Protein AF-A0A9D7RAX5-F1 (afdb_monomer_lite)

Radius of gyration: 26.34 Å; chains: 1; bounding box: 69×39×53 Å

Foldseek 3Di:
DWDPWDWDDQDPVRDTDTFTWDADPPPGIDGPDPDVPPPPVVVVVVVVVVVVVVVVVVVSPDDDPPDQPPPDDDDPLLLVLLLLLLLDPDPALVRSLVVQVVDPVHDADSVRSVVSQVVCVVNVQDDRSHGDPVVVVSSCPDPNVVSSVVSNVVVPD

Structure (mmCIF, N/CA/C/O backbone):
data_AF-A0A9D7RAX5-F1
#
_entry.id   AF-A0A9D7RAX5-F1
#
loop_
_atom_site.group_PDB
_atom_site.id
_atom_site.type_symbol
_atom_site.label_atom_id
_atom_site.label_alt_id
_atom_site.label_comp_id
_atom_site.label_asym_id
_atom_site.label_entity_id
_atom_site.label_seq_id
_atom_site.pdbx_PDB_ins_code
_atom_site.Cartn_x
_atom_site.Cartn_y
_atom_site.Cartn_z
_atom_site.occupancy
_atom_site.B_iso_or_equiv
_atom_site.auth_seq_id
_atom_site.auth_comp_id
_atom_site.auth_asym_id
_atom_site.auth_atom_id
_atom_site.pdbx_PDB_model_num
ATOM 1 N N . MET A 1 1 ? 23.084 -17.770 -20.648 1.00 47.00 1 MET A N 1
ATOM 2 C CA . MET A 1 1 ? 23.912 -17.775 -21.872 1.00 47.00 1 MET A CA 1
ATOM 3 C C . MET A 1 1 ? 24.888 -16.616 -21.789 1.00 47.00 1 MET A C 1
ATOM 5 O O . MET A 1 1 ? 24.483 -15.546 -21.349 1.00 47.00 1 MET A O 1
ATOM 9 N N . GLN A 1 2 ? 26.157 -16.839 -22.122 1.00 48.81 2 GLN A N 1
ATOM 10 C CA . GLN A 1 2 ? 27.164 -15.782 -22.196 1.00 48.81 2 GLN A CA 1
ATOM 11 C C . GLN A 1 2 ? 27.129 -15.213 -23.614 1.00 48.81 2 GLN A C 1
ATOM 13 O O . GLN A 1 2 ? 27.271 -15.964 -24.576 1.00 48.81 2 GLN A O 1
ATOM 18 N N . THR A 1 3 ? 26.882 -13.914 -23.745 1.00 52.00 3 THR A N 1
ATOM 19 C CA . THR A 1 3 ? 26.963 -13.217 -25.034 1.00 52.00 3 THR A CA 1
ATOM 20 C C . THR A 1 3 ? 28.419 -13.254 -25.514 1.00 52.00 3 THR A C 1
ATOM 22 O O . THR A 1 3 ? 29.319 -13.102 -24.678 1.00 52.00 3 THR A O 1
ATOM 25 N N . PRO A 1 4 ? 28.683 -13.491 -26.813 1.00 54.03 4 PRO A N 1
ATOM 26 C CA . PRO A 1 4 ? 30.039 -13.464 -27.345 1.00 54.03 4 PRO A CA 1
ATOM 27 C C . PRO A 1 4 ? 30.696 -12.117 -27.044 1.00 54.03 4 PRO A C 1
ATOM 29 O O . PRO A 1 4 ? 30.045 -11.072 -27.039 1.00 54.03 4 PRO A O 1
ATOM 32 N N . ALA A 1 5 ? 31.986 -12.168 -26.733 1.00 53.88 5 ALA A N 1
ATOM 33 C CA . ALA A 1 5 ? 32.753 -10.988 -26.388 1.00 53.88 5 ALA A CA 1
ATOM 34 C C . ALA A 1 5 ? 32.872 -10.097 -27.633 1.00 53.88 5 ALA A C 1
ATOM 36 O O . ALA A 1 5 ? 33.308 -10.568 -28.685 1.00 53.88 5 ALA A O 1
ATOM 37 N N . LEU A 1 6 ? 32.442 -8.840 -27.530 1.00 53.97 6 LEU A N 1
ATOM 38 C CA . LEU A 1 6 ? 32.535 -7.897 -28.639 1.00 53.97 6 LEU A CA 1
ATOM 39 C C . LEU A 1 6 ? 33.870 -7.149 -28.525 1.00 53.97 6 LEU A C 1
ATOM 41 O O . LEU A 1 6 ? 34.204 -6.682 -27.427 1.00 53.97 6 LEU A O 1
ATOM 45 N N . PRO A 1 7 ? 34.652 -7.049 -29.614 1.00 52.91 7 PRO A N 1
ATOM 46 C CA . PRO A 1 7 ? 35.862 -6.245 -29.605 1.00 52.91 7 PRO A CA 1
ATOM 47 C C . PRO A 1 7 ? 35.490 -4.780 -29.351 1.00 52.91 7 PRO A C 1
ATOM 49 O O . PRO A 1 7 ? 34.633 -4.218 -30.029 1.00 52.91 7 PRO A O 1
ATOM 52 N N . GLY A 1 8 ? 36.105 -4.190 -28.330 1.00 59.75 8 GLY A N 1
ATOM 53 C CA . GLY A 1 8 ? 36.081 -2.758 -28.059 1.00 59.75 8 GLY A CA 1
ATOM 54 C C . GLY A 1 8 ? 37.211 -2.048 -28.807 1.00 59.75 8 GLY A C 1
ATOM 55 O O . GLY A 1 8 ? 37.617 -2.464 -29.890 1.00 59.75 8 GLY A O 1
ATOM 56 N N . ALA A 1 9 ? 37.746 -0.972 -28.230 1.00 53.56 9 ALA A N 1
ATOM 57 C CA . ALA A 1 9 ? 38.857 -0.237 -28.831 1.00 53.56 9 ALA A CA 1
ATOM 58 C C . ALA A 1 9 ? 40.172 -1.045 -28.823 1.00 53.56 9 ALA A C 1
ATOM 60 O O . ALA A 1 9 ? 40.445 -1.815 -27.896 1.00 53.56 9 ALA A O 1
ATOM 61 N N . THR A 1 10 ? 40.995 -0.836 -29.852 1.00 49.91 10 THR A N 1
ATOM 62 C CA . THR A 1 10 ? 42.383 -1.314 -29.918 1.00 49.91 10 THR A CA 1
ATOM 63 C C . THR A 1 10 ? 43.311 -0.227 -29.384 1.00 49.91 10 THR A C 1
ATOM 65 O O . THR A 1 10 ? 43.228 0.927 -29.802 1.00 49.91 10 THR A O 1
ATOM 68 N N . TRP A 1 11 ? 44.168 -0.587 -28.438 1.00 56.28 11 TRP A N 1
ATOM 69 C CA . TRP A 1 11 ? 45.113 0.314 -27.790 1.00 56.28 11 TRP A CA 1
ATOM 70 C C . TRP A 1 11 ? 46.347 0.557 -28.677 1.00 56.28 11 TRP A C 1
ATOM 72 O O . TRP A 1 11 ? 46.590 -0.158 -29.651 1.00 56.28 11 TRP A O 1
ATOM 82 N N . SER A 1 12 ? 47.153 1.570 -28.350 1.00 54.38 12 SER A N 1
ATOM 83 C CA . SER A 1 12 ? 48.374 1.918 -29.101 1.00 54.38 12 SER A CA 1
ATOM 84 C C . SER A 1 12 ? 49.472 0.850 -29.031 1.00 54.38 12 SER A C 1
ATOM 86 O O . SER A 1 12 ? 50.371 0.842 -29.868 1.00 54.38 12 SER A O 1
ATOM 88 N N . ASP A 1 13 ? 49.383 -0.067 -28.069 1.00 63.69 13 ASP A N 1
ATOM 89 C CA . ASP A 1 13 ? 50.222 -1.262 -27.950 1.00 63.69 13 ASP A CA 1
ATOM 90 C C . ASP A 1 13 ? 49.620 -2.492 -28.661 1.00 63.69 13 ASP A C 1
ATOM 92 O O . ASP A 1 13 ? 50.103 -3.608 -28.484 1.00 63.69 13 ASP A O 1
ATOM 96 N N . LEU A 1 14 ? 48.571 -2.286 -29.470 1.00 56.75 14 LEU A N 1
ATOM 97 C CA . LEU A 1 14 ? 47.818 -3.303 -30.212 1.00 56.75 14 LEU A CA 1
ATOM 98 C C . LEU A 1 14 ? 47.016 -4.280 -29.341 1.00 56.75 14 LEU A C 1
ATOM 100 O O . LEU A 1 14 ? 46.428 -5.227 -29.871 1.00 56.75 14 LEU A O 1
ATOM 104 N N . SER A 1 15 ? 46.937 -4.066 -28.026 1.00 48.06 15 SER A N 1
ATOM 105 C CA . SER A 1 15 ? 46.033 -4.849 -27.188 1.00 48.06 15 SER A CA 1
ATOM 106 C C . SER A 1 15 ? 44.569 -4.469 -27.471 1.00 48.06 15 SER A C 1
ATOM 108 O O . SER A 1 15 ? 44.267 -3.365 -27.925 1.00 48.06 15 SER A O 1
ATOM 110 N N . VAL A 1 16 ? 43.628 -5.390 -27.248 1.00 51.31 16 VAL A N 1
ATOM 111 C CA . VAL A 1 16 ? 42.197 -5.175 -27.532 1.00 51.31 16 VAL A CA 1
ATOM 112 C C . VAL A 1 16 ? 41.425 -5.134 -26.221 1.00 51.31 16 VAL A C 1
ATOM 114 O O . VAL A 1 16 ? 41.468 -6.085 -25.441 1.00 51.31 16 VAL A O 1
ATOM 117 N N . CYS A 1 17 ? 40.696 -4.046 -25.975 1.00 52.03 17 CYS A N 1
ATOM 118 C CA . CYS A 1 17 ? 39.714 -4.009 -24.897 1.00 52.03 17 CYS A CA 1
ATOM 119 C C . CYS A 1 17 ? 38.519 -4.878 -25.293 1.00 52.03 17 CYS A C 1
ATOM 121 O O . CYS A 1 17 ? 37.975 -4.710 -26.381 1.00 52.03 17 CYS A O 1
ATOM 123 N N . VAL A 1 18 ? 38.089 -5.796 -24.431 1.00 52.09 18 VAL A N 1
ATOM 124 C CA . VAL A 1 18 ? 36.942 -6.666 -24.711 1.00 52.09 18 VAL A CA 1
ATOM 125 C C . VAL A 1 18 ? 35.879 -6.452 -23.641 1.00 52.09 18 VAL A C 1
ATOM 127 O O . VAL A 1 18 ? 36.137 -6.639 -22.454 1.00 52.09 18 VAL A O 1
ATOM 130 N N . GLY A 1 19 ? 34.672 -6.068 -24.061 1.00 55.50 19 GLY A N 1
ATOM 131 C CA . GLY A 1 19 ? 33.507 -5.988 -23.183 1.00 55.50 19 GLY A CA 1
ATOM 132 C C . GLY A 1 19 ? 32.796 -7.338 -23.110 1.00 55.50 19 GLY A C 1
ATOM 133 O O . GLY A 1 19 ? 32.530 -7.960 -24.140 1.00 55.50 19 GLY A O 1
ATOM 134 N N . THR A 1 20 ? 32.461 -7.801 -21.903 1.00 53.56 20 THR A N 1
ATOM 135 C CA . THR A 1 20 ? 31.667 -9.027 -21.718 1.00 53.56 20 THR A CA 1
ATOM 136 C C . THR A 1 20 ? 30.390 -8.741 -20.946 1.00 53.56 20 THR A C 1
ATOM 138 O O . THR A 1 20 ? 30.442 -8.230 -19.830 1.00 53.56 20 THR A O 1
ATOM 141 N N . TYR A 1 21 ? 29.251 -9.154 -21.499 1.00 56.53 21 TYR A N 1
ATOM 142 C CA . TYR A 1 21 ? 27.954 -9.093 -20.826 1.00 56.53 21 TYR A CA 1
ATOM 143 C C . TYR A 1 21 ? 27.583 -10.474 -20.285 1.00 56.53 21 TYR A C 1
ATOM 145 O O . TYR A 1 21 ? 27.677 -11.474 -21.007 1.00 56.53 21 TYR A O 1
ATOM 153 N N . ARG A 1 22 ? 27.136 -10.541 -19.026 1.00 52.41 22 ARG A N 1
ATOM 154 C CA . ARG A 1 22 ? 26.596 -11.770 -18.429 1.00 52.41 22 ARG A CA 1
ATOM 155 C C . ARG A 1 22 ? 25.118 -11.579 -18.098 1.00 52.41 22 ARG A C 1
ATOM 157 O O . ARG A 1 22 ? 24.744 -10.674 -17.360 1.00 52.41 22 ARG A O 1
ATOM 164 N N . LEU A 1 23 ? 24.272 -12.463 -18.622 1.00 53.72 23 LEU A N 1
ATOM 165 C CA . LEU A 1 23 ? 22.868 -12.547 -18.220 1.00 53.72 23 LEU A CA 1
ATOM 166 C C . LEU A 1 23 ? 22.765 -13.171 -16.825 1.00 53.72 23 LEU A C 1
ATOM 168 O O . LEU A 1 23 ? 23.191 -14.313 -16.631 1.00 53.72 23 LEU A O 1
ATOM 172 N N . HIS A 1 24 ? 22.178 -12.441 -15.875 1.00 51.06 24 HIS A N 1
ATOM 173 C CA . HIS A 1 24 ? 21.854 -12.969 -14.557 1.00 51.06 24 HIS A CA 1
ATOM 174 C C . HIS A 1 24 ? 20.453 -13.605 -14.592 1.00 51.06 24 HIS A C 1
ATOM 176 O O . HIS A 1 24 ? 19.475 -12.919 -14.902 1.00 51.06 24 HIS A O 1
ATOM 182 N N . PRO A 1 25 ? 20.311 -14.899 -14.253 1.00 49.75 25 PRO A N 1
ATOM 183 C CA . PRO A 1 25 ? 19.077 -15.653 -14.487 1.00 49.75 25 PRO A CA 1
ATOM 184 C C . PRO A 1 25 ? 17.844 -15.124 -13.737 1.00 49.75 25 PRO A C 1
ATOM 186 O O . PRO A 1 25 ? 16.728 -15.389 -14.168 1.00 49.75 25 PRO A O 1
ATOM 189 N N . ALA A 1 26 ? 18.023 -14.357 -12.657 1.00 46.47 26 ALA A N 1
ATOM 190 C CA . ALA A 1 26 ? 16.920 -13.795 -11.871 1.00 46.47 26 ALA A CA 1
ATOM 191 C C . ALA A 1 26 ? 16.734 -12.270 -12.010 1.00 46.47 26 ALA A C 1
ATOM 193 O O . ALA A 1 26 ? 15.741 -11.747 -11.521 1.00 46.47 26 ALA A O 1
ATOM 194 N N . ALA A 1 27 ? 17.673 -11.551 -12.641 1.00 51.91 27 ALA A N 1
ATOM 195 C CA . ALA A 1 27 ? 17.706 -10.078 -12.609 1.00 51.91 27 ALA A CA 1
ATOM 196 C C . ALA A 1 27 ? 17.806 -9.408 -13.993 1.00 51.91 27 ALA A C 1
ATOM 198 O O . ALA A 1 27 ? 17.838 -8.186 -14.072 1.00 51.91 27 ALA A O 1
ATOM 199 N N . GLY A 1 28 ? 17.847 -10.183 -15.083 1.00 56.66 28 GLY A N 1
ATOM 200 C CA . GLY A 1 28 ? 18.059 -9.652 -16.433 1.00 56.66 28 GLY A CA 1
ATOM 201 C C . GLY A 1 28 ? 19.542 -9.507 -16.792 1.00 56.66 28 GLY A C 1
ATOM 202 O O . GLY A 1 28 ? 20.409 -10.170 -16.212 1.00 56.66 28 GLY A O 1
ATOM 203 N N . LEU A 1 29 ? 19.843 -8.694 -17.808 1.00 51.09 29 LEU A N 1
ATOM 204 C CA . LEU A 1 29 ? 21.209 -8.469 -18.278 1.00 51.09 29 LEU A CA 1
ATOM 205 C C . LEU A 1 29 ? 21.995 -7.661 -17.233 1.00 51.09 29 LEU A C 1
ATOM 207 O O . LEU A 1 29 ? 21.686 -6.503 -16.973 1.00 51.09 29 LEU A O 1
ATOM 211 N N . PHE A 1 30 ? 23.023 -8.267 -16.635 1.00 47.19 30 PHE A N 1
ATOM 212 C CA . PHE A 1 30 ? 23.921 -7.574 -15.717 1.00 47.19 30 PHE A CA 1
ATOM 213 C C . PHE A 1 30 ? 25.099 -7.038 -16.539 1.00 47.19 30 PHE A C 1
ATOM 215 O O . PHE A 1 30 ? 26.036 -7.768 -16.879 1.00 47.19 30 PHE A O 1
ATOM 222 N N . ALA A 1 31 ? 25.017 -5.770 -16.941 1.00 49.59 31 ALA A N 1
ATOM 223 C CA . ALA A 1 31 ? 26.095 -5.100 -17.654 1.00 49.59 31 ALA A CA 1
ATOM 224 C C . ALA A 1 31 ? 27.199 -4.711 -16.657 1.00 49.59 31 ALA A C 1
ATOM 226 O O . ALA A 1 31 ? 27.095 -3.709 -15.957 1.00 49.59 31 ALA A O 1
ATOM 227 N N . ILE A 1 32 ? 28.269 -5.507 -16.580 1.00 50.31 32 ILE A N 1
ATOM 228 C CA . ILE A 1 32 ? 29.526 -5.055 -15.970 1.00 50.31 32 ILE A CA 1
ATOM 229 C C . ILE A 1 32 ? 30.299 -4.347 -17.078 1.00 50.31 32 ILE A C 1
ATOM 231 O O . ILE A 1 32 ? 31.070 -4.961 -17.813 1.00 50.31 32 ILE A O 1
ATOM 235 N N . THR A 1 33 ? 30.046 -3.053 -17.248 1.00 48.56 33 THR A N 1
ATOM 236 C CA . THR A 1 33 ? 30.849 -2.220 -18.142 1.00 48.56 33 THR A CA 1
ATOM 237 C C . THR A 1 33 ? 32.088 -1.769 -17.382 1.00 48.56 33 THR A C 1
ATOM 239 O O . THR A 1 33 ? 32.032 -0.842 -16.575 1.00 48.56 33 THR A O 1
ATOM 242 N N . CYS A 1 34 ? 33.224 -2.417 -17.630 1.00 43.00 34 CYS A N 1
ATOM 243 C CA . CYS A 1 34 ? 34.521 -1.865 -17.258 1.00 43.00 34 CYS A CA 1
ATOM 244 C C . CYS A 1 34 ? 34.825 -0.706 -18.214 1.00 43.00 34 CYS A C 1
ATOM 246 O O . CYS A 1 34 ? 35.556 -0.875 -19.186 1.00 43.00 34 CYS A O 1
ATOM 248 N N . LEU A 1 35 ? 34.240 0.466 -17.975 1.00 47.41 35 LEU A N 1
ATOM 249 C CA . LEU A 1 35 ? 34.837 1.689 -18.487 1.00 47.41 35 LEU A CA 1
ATOM 250 C C . LEU A 1 35 ? 36.030 1.964 -17.570 1.00 47.41 35 LEU A C 1
ATOM 252 O O . LEU A 1 35 ? 35.820 2.146 -16.366 1.00 47.41 35 LEU A O 1
ATOM 256 N N . PRO A 1 36 ? 37.281 1.984 -18.060 1.00 44.12 36 PRO A N 1
ATOM 257 C CA . PRO A 1 36 ? 38.308 2.659 -17.297 1.00 44.12 36 PRO A CA 1
ATOM 258 C C . PRO A 1 36 ? 37.837 4.111 -17.174 1.00 44.12 36 PRO A C 1
ATOM 260 O O . PRO A 1 36 ? 37.733 4.828 -18.168 1.00 44.12 36 PRO A O 1
ATOM 263 N N . LEU A 1 37 ? 37.512 4.519 -15.945 1.00 43.19 37 LEU A N 1
ATOM 264 C CA . LEU A 1 37 ? 37.015 5.838 -15.514 1.00 43.19 37 LEU A CA 1
ATOM 265 C C . LEU A 1 37 ? 37.946 7.023 -15.873 1.00 43.19 37 LEU A C 1
ATOM 267 O O . LEU A 1 37 ? 37.807 8.112 -15.335 1.00 43.19 37 LEU A O 1
ATOM 271 N N . TRP A 1 38 ? 38.926 6.806 -16.749 1.00 44.69 38 TRP A N 1
ATOM 272 C CA . TRP A 1 38 ? 40.005 7.723 -17.098 1.00 44.69 38 TRP A CA 1
ATOM 273 C C . TRP A 1 38 ? 39.905 8.230 -18.539 1.00 44.69 38 TRP A C 1
ATOM 275 O O . TRP A 1 38 ? 40.735 9.028 -18.961 1.00 44.69 38 TRP A O 1
ATOM 285 N N . SER A 1 39 ? 38.878 7.838 -19.295 1.00 45.91 39 SER A N 1
ATOM 286 C CA . SER A 1 39 ? 38.598 8.469 -20.584 1.00 45.91 39 SER A CA 1
ATOM 287 C C . SER A 1 39 ? 37.662 9.668 -20.417 1.00 45.91 39 SER A C 1
ATOM 289 O O . SER A 1 39 ? 36.535 9.681 -20.902 1.00 45.91 39 SER A O 1
ATOM 291 N N . LEU A 1 40 ? 38.149 10.716 -19.748 1.00 44.41 40 LEU A N 1
ATOM 292 C CA . LEU A 1 40 ? 37.575 12.062 -19.894 1.00 44.41 40 LEU A CA 1
ATOM 293 C C . LEU A 1 40 ? 37.639 12.540 -21.363 1.00 44.41 40 LEU A C 1
ATOM 295 O O . LEU A 1 40 ? 36.909 13.448 -21.730 1.00 44.41 40 LEU A O 1
ATOM 299 N N . ALA A 1 41 ? 38.425 11.873 -22.220 1.00 49.16 41 ALA A N 1
ATOM 300 C CA . ALA A 1 41 ? 38.465 12.078 -23.669 1.00 49.16 41 ALA A CA 1
ATOM 301 C C . ALA A 1 41 ? 37.220 11.558 -24.425 1.00 49.16 41 ALA A C 1
ATOM 303 O O . ALA A 1 41 ? 37.017 11.923 -25.577 1.00 49.16 41 ALA A O 1
ATOM 304 N N . VAL A 1 42 ? 36.356 10.742 -23.803 1.00 49.28 42 VAL A N 1
ATOM 305 C CA . VAL A 1 42 ? 35.041 10.381 -24.381 1.00 49.28 42 VAL A CA 1
ATOM 306 C C . VAL A 1 42 ? 34.024 11.524 -24.224 1.00 49.28 42 VAL A C 1
ATOM 308 O O . VAL A 1 42 ? 33.030 11.561 -24.941 1.00 49.28 42 VAL A O 1
ATOM 311 N N . LEU A 1 43 ? 34.300 12.528 -23.380 1.00 52.28 43 LEU A N 1
ATOM 312 C CA . LEU A 1 43 ? 33.488 13.752 -23.330 1.00 52.28 43 LEU A CA 1
ATOM 313 C C . LEU A 1 43 ? 33.701 14.668 -24.549 1.0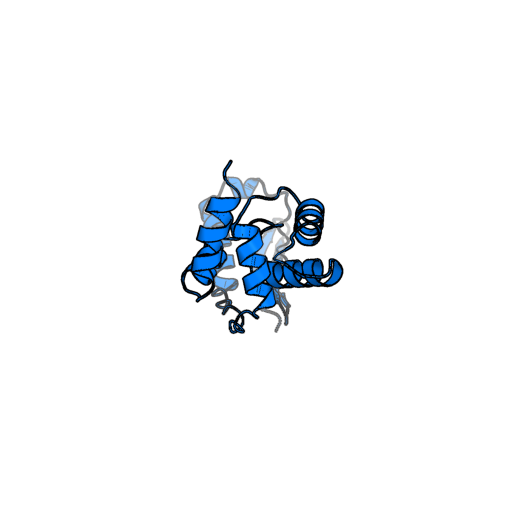0 52.28 43 LEU A C 1
ATOM 315 O O . LEU A 1 43 ? 32.823 15.476 -24.836 1.00 52.28 43 LEU A O 1
ATOM 319 N N . ASP A 1 44 ? 34.800 14.504 -25.297 1.00 58.75 44 ASP A N 1
ATOM 320 C CA . ASP A 1 44 ? 35.071 15.255 -26.535 1.00 58.75 44 ASP A CA 1
ATOM 321 C C . ASP A 1 44 ? 34.449 14.599 -27.788 1.00 58.75 44 ASP A C 1
ATOM 323 O O . ASP A 1 44 ? 34.576 15.117 -28.897 1.00 58.75 44 ASP A O 1
ATOM 327 N N . ALA A 1 45 ? 33.749 13.470 -27.621 1.00 63.16 45 ALA A N 1
ATOM 328 C CA . ALA A 1 45 ? 33.112 12.693 -28.688 1.00 63.16 45 ALA A CA 1
ATOM 329 C C . ALA A 1 45 ? 31.637 12.391 -28.327 1.00 63.16 45 ALA A C 1
ATOM 331 O O . ALA A 1 45 ? 31.282 11.270 -27.929 1.00 63.16 45 ALA A O 1
ATOM 332 N N . PRO A 1 46 ? 30.756 13.411 -28.382 1.00 67.56 46 PRO A N 1
ATOM 333 C CA . PRO A 1 46 ? 29.3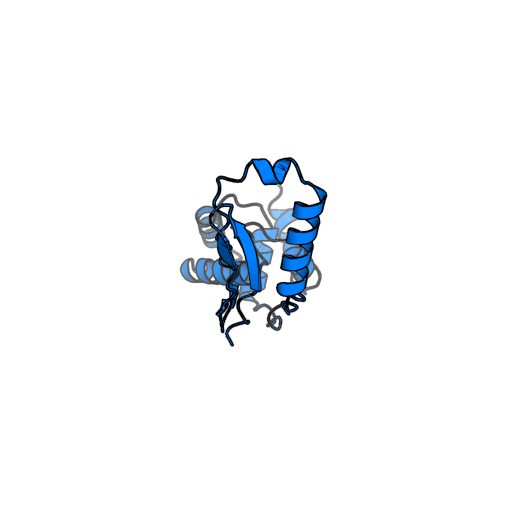83 13.300 -27.891 1.00 67.56 46 PRO A CA 1
ATOM 334 C C . PRO A 1 46 ? 28.538 12.310 -28.702 1.00 67.56 46 PRO A C 1
ATOM 336 O O . PRO A 1 46 ? 27.678 11.636 -28.135 1.00 67.56 46 PRO A O 1
ATOM 339 N N . GLU A 1 47 ? 28.791 12.176 -30.005 1.00 68.56 47 GLU A N 1
ATOM 340 C CA . GLU A 1 47 ? 28.038 11.259 -30.863 1.00 68.56 47 GLU A CA 1
ATOM 341 C C . GLU A 1 47 ? 28.367 9.794 -30.559 1.00 68.56 47 GLU A C 1
ATOM 343 O O . GLU A 1 47 ? 27.477 8.953 -30.476 1.00 68.56 47 GLU A O 1
ATOM 348 N N . GLU A 1 48 ? 29.639 9.478 -30.342 1.00 65.19 48 GLU A N 1
ATOM 349 C CA . GLU A 1 48 ? 30.128 8.142 -30.002 1.00 65.19 48 GLU A CA 1
ATOM 350 C C . GLU A 1 48 ? 29.584 7.704 -28.643 1.00 65.19 48 GLU A C 1
ATOM 352 O O . GLU A 1 48 ? 29.146 6.564 -28.480 1.00 65.19 48 GLU A O 1
ATOM 357 N N . THR A 1 49 ? 29.537 8.640 -27.695 1.00 66.94 49 THR A N 1
ATOM 358 C CA . THR A 1 49 ? 28.932 8.431 -26.378 1.00 66.94 49 THR A CA 1
ATOM 359 C C . THR A 1 49 ? 27.439 8.136 -26.495 1.00 66.94 49 THR A C 1
ATOM 361 O O . THR A 1 49 ? 26.946 7.182 -25.892 1.00 66.94 49 THR A O 1
ATOM 364 N N . GLN A 1 50 ? 26.710 8.908 -27.307 1.00 70.88 50 GLN A N 1
ATOM 365 C CA . GLN A 1 50 ? 25.287 8.675 -27.557 1.00 70.88 50 GLN A CA 1
ATOM 366 C C . GLN A 1 50 ? 25.033 7.330 -28.244 1.00 70.88 50 GLN A C 1
ATOM 368 O O . GLN A 1 50 ? 24.149 6.592 -27.812 1.00 70.88 50 GLN A O 1
ATOM 373 N N . ARG A 1 51 ? 25.822 6.975 -29.267 1.00 69.75 51 ARG A N 1
ATOM 374 C CA . ARG A 1 51 ? 25.724 5.673 -29.951 1.00 69.75 51 ARG A CA 1
ATOM 375 C C . ARG A 1 51 ? 26.005 4.517 -28.991 1.00 69.75 51 ARG A C 1
ATOM 377 O O . ARG A 1 51 ? 25.303 3.510 -29.024 1.00 69.75 51 ARG A O 1
ATOM 384 N N . TRP A 1 52 ? 26.986 4.667 -28.103 1.00 68.88 52 TRP A N 1
ATOM 385 C CA . TRP A 1 52 ? 27.281 3.671 -27.077 1.00 68.88 52 TRP A CA 1
ATOM 386 C C . TRP A 1 52 ? 26.113 3.493 -26.096 1.00 68.88 52 TRP A C 1
ATOM 388 O O . TRP A 1 52 ? 25.660 2.364 -25.906 1.00 68.88 52 TRP A O 1
ATOM 398 N N . PHE A 1 53 ? 25.550 4.577 -25.549 1.00 70.56 53 PHE A N 1
ATOM 399 C CA . PHE A 1 53 ? 24.351 4.495 -24.703 1.00 70.56 53 PHE A CA 1
ATOM 400 C C . PHE A 1 53 ? 23.154 3.884 -25.437 1.00 70.56 53 PHE A C 1
ATOM 402 O O . PHE A 1 53 ? 22.475 3.029 -24.872 1.00 70.56 53 PHE A O 1
ATOM 409 N N . ALA A 1 54 ? 22.921 4.263 -26.696 1.00 74.56 54 ALA A N 1
ATOM 410 C CA . ALA A 1 54 ? 21.858 3.683 -27.513 1.00 74.56 54 ALA A CA 1
ATOM 411 C C . ALA A 1 54 ? 22.041 2.166 -27.672 1.00 74.56 54 ALA A C 1
ATOM 413 O O . ALA A 1 54 ? 21.100 1.412 -27.442 1.00 74.56 54 ALA A O 1
ATOM 414 N N . SER A 1 55 ? 23.267 1.703 -27.941 1.00 68.88 55 SER A N 1
ATOM 415 C CA . SER A 1 55 ? 23.559 0.267 -28.034 1.00 68.88 55 SER A CA 1
ATOM 416 C C . SER A 1 55 ? 23.328 -0.482 -26.717 1.00 68.88 55 SER A C 1
ATOM 418 O O . SER A 1 55 ? 22.881 -1.626 -26.732 1.00 68.88 55 SER A O 1
ATOM 420 N N . LEU A 1 56 ? 23.586 0.152 -25.565 1.00 67.50 56 LEU A N 1
ATOM 421 C CA . LEU A 1 56 ? 23.297 -0.443 -24.257 1.00 67.50 56 LEU A CA 1
ATOM 422 C C . LEU A 1 56 ? 21.789 -0.569 -24.021 1.00 67.50 56 LEU A C 1
ATOM 424 O O . LEU A 1 56 ? 21.345 -1.576 -23.473 1.00 67.50 56 LEU A O 1
ATOM 428 N N . VAL A 1 57 ? 21.010 0.429 -24.448 1.00 70.44 57 VAL A N 1
ATOM 429 C CA . VAL A 1 57 ? 19.542 0.404 -24.382 1.00 70.44 57 VAL A CA 1
ATOM 430 C C . VAL A 1 57 ? 18.978 -0.690 -25.291 1.00 70.44 57 VAL A C 1
ATOM 432 O O . VAL A 1 57 ? 18.146 -1.474 -24.842 1.00 70.44 57 VAL A O 1
ATOM 435 N N . GLU A 1 58 ? 19.471 -0.809 -26.526 1.00 70.50 58 GLU A N 1
ATOM 436 C CA . GLU A 1 58 ? 19.088 -1.892 -27.442 1.00 70.50 58 GLU A CA 1
ATOM 437 C C . GLU A 1 58 ? 19.420 -3.277 -26.864 1.00 70.50 58 GLU A C 1
ATOM 439 O O . GLU A 1 58 ? 18.602 -4.194 -26.928 1.00 70.50 58 GLU A O 1
ATOM 444 N N . LEU A 1 59 ? 20.599 -3.429 -26.251 1.00 65.00 59 LEU A N 1
ATOM 445 C CA . LEU A 1 59 ? 21.050 -4.693 -25.665 1.00 65.00 59 LEU A CA 1
ATOM 446 C C . LEU A 1 59 ? 20.282 -5.068 -24.384 1.00 65.00 59 LEU A C 1
ATOM 448 O O . LEU A 1 59 ? 20.121 -6.252 -24.084 1.00 65.00 59 LEU A O 1
ATOM 452 N N . ALA A 1 60 ? 19.814 -4.078 -23.619 1.00 66.25 60 ALA A N 1
ATOM 453 C CA . ALA A 1 60 ? 18.983 -4.300 -22.437 1.00 66.25 60 ALA A CA 1
ATOM 454 C C . ALA A 1 60 ? 17.587 -4.850 -22.796 1.00 66.25 60 ALA A C 1
ATOM 456 O O . ALA A 1 60 ? 16.971 -5.522 -21.964 1.00 66.25 60 ALA A O 1
ATOM 457 N N . GLY A 1 61 ? 17.130 -4.628 -24.035 1.00 66.62 61 GLY A N 1
ATOM 458 C CA . GLY A 1 61 ? 15.815 -5.041 -24.521 1.00 66.62 61 GLY A CA 1
ATOM 459 C C . GLY A 1 61 ? 14.667 -4.242 -23.895 1.00 66.62 61 GLY A C 1
ATOM 460 O O . GLY A 1 61 ? 14.872 -3.256 -23.189 1.00 66.6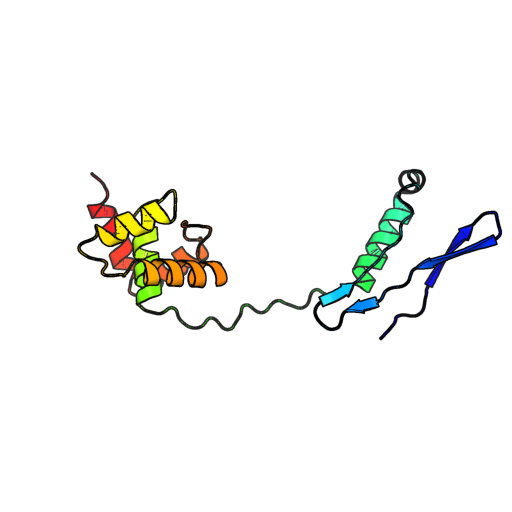2 61 GLY A O 1
ATOM 461 N N . GLU A 1 62 ? 13.429 -4.664 -24.156 1.00 62.69 62 GLU A N 1
ATOM 462 C CA . GLU A 1 62 ? 12.259 -4.027 -23.548 1.00 62.69 62 GLU A CA 1
ATOM 463 C C . GLU A 1 62 ? 12.129 -4.408 -22.072 1.00 62.69 62 GLU A C 1
ATOM 465 O O . GLU A 1 62 ? 12.241 -5.580 -21.691 1.00 62.69 62 GLU A O 1
ATOM 470 N N . ALA A 1 63 ? 11.851 -3.408 -21.231 1.00 60.12 63 ALA A N 1
ATOM 471 C CA . ALA A 1 63 ? 11.531 -3.643 -19.835 1.00 60.12 63 ALA A CA 1
ATOM 472 C C . ALA A 1 63 ? 10.348 -4.612 -19.760 1.00 60.12 63 ALA A C 1
ATOM 474 O O . ALA A 1 63 ? 9.268 -4.338 -20.288 1.00 60.12 63 ALA A O 1
ATOM 475 N N . LYS A 1 64 ? 10.547 -5.753 -19.092 1.00 56.91 64 LYS A N 1
ATOM 476 C CA . LYS A 1 64 ? 9.455 -6.690 -18.845 1.00 56.91 64 LYS A CA 1
ATOM 477 C C . LYS A 1 64 ? 8.337 -5.915 -18.140 1.00 56.91 64 LYS A C 1
ATOM 479 O O . LYS A 1 64 ? 8.615 -5.338 -17.085 1.00 56.91 64 LYS A O 1
ATOM 484 N N . PRO A 1 65 ? 7.102 -5.898 -18.675 1.00 52.22 65 PRO A N 1
ATOM 485 C CA . PRO A 1 65 ? 6.002 -5.236 -18.002 1.00 52.22 65 PRO A CA 1
ATOM 486 C C . PRO A 1 65 ? 5.871 -5.848 -16.612 1.00 52.22 65 PRO A C 1
ATOM 488 O O . PRO A 1 65 ? 5.655 -7.055 -16.452 1.00 52.22 65 PRO A O 1
ATOM 491 N N . VAL A 1 66 ? 6.077 -5.013 -15.598 1.00 53.72 66 VAL A N 1
ATOM 492 C CA . VAL A 1 66 ? 5.787 -5.370 -14.217 1.00 53.72 66 VAL A CA 1
ATOM 493 C C . VAL A 1 66 ? 4.273 -5.359 -14.125 1.00 53.72 66 VAL A C 1
ATOM 495 O O . VAL A 1 66 ? 3.653 -4.313 -13.952 1.00 53.72 66 VAL A O 1
ATOM 498 N N . PHE A 1 67 ? 3.663 -6.523 -14.327 1.00 45.38 67 PHE A N 1
ATOM 499 C CA . PHE A 1 67 ? 2.256 -6.682 -14.013 1.00 45.38 67 PHE A CA 1
ATOM 500 C C . PHE A 1 67 ? 2.112 -6.445 -12.509 1.00 45.38 67 PHE A C 1
ATOM 502 O O . PHE A 1 67 ? 2.814 -7.114 -11.739 1.00 45.38 67 PHE A O 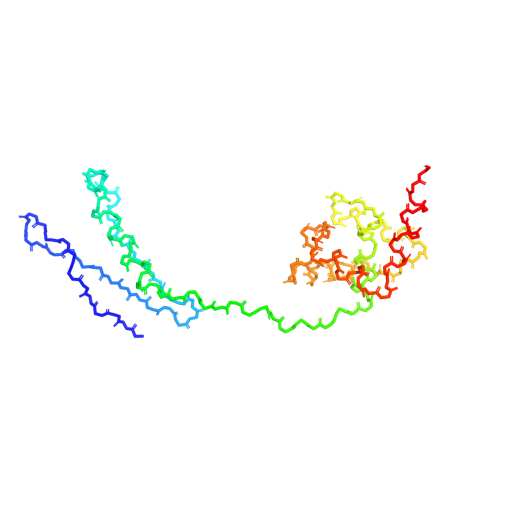1
ATOM 509 N N . PRO A 1 68 ? 1.257 -5.501 -12.073 1.00 54.91 68 PRO A N 1
ATOM 510 C CA . PRO A 1 68 ? 0.960 -5.380 -10.660 1.00 54.91 68 PRO A CA 1
ATOM 511 C C . PRO A 1 68 ? 0.498 -6.760 -10.174 1.00 54.91 68 PRO A C 1
ATOM 513 O O . PRO A 1 68 ? -0.254 -7.433 -10.894 1.00 54.91 68 PRO A O 1
ATOM 516 N N . PRO A 1 69 ? 0.984 -7.236 -9.011 1.00 55.16 69 PRO A N 1
ATOM 517 C CA . PRO A 1 69 ? 0.523 -8.505 -8.466 1.00 55.16 69 PRO A CA 1
ATOM 518 C C . PRO A 1 69 ? -1.003 -8.481 -8.448 1.00 55.16 69 PRO A C 1
ATOM 520 O O . PRO A 1 69 ? -1.583 -7.443 -8.123 1.00 55.16 69 PRO A O 1
ATOM 523 N N . ALA A 1 70 ? -1.635 -9.592 -8.851 1.00 51.50 70 ALA A N 1
ATOM 524 C CA . ALA A 1 70 ? -3.088 -9.717 -8.898 1.00 51.50 70 ALA A CA 1
ATOM 525 C C . ALA A 1 70 ? -3.664 -9.100 -7.622 1.00 51.50 70 ALA A C 1
ATOM 527 O O . ALA A 1 70 ? -3.357 -9.579 -6.527 1.00 51.50 70 ALA A O 1
ATOM 528 N N . GLN A 1 71 ? -4.381 -7.979 -7.768 1.00 62.69 71 GLN A N 1
ATOM 529 C CA . GLN A 1 71 ? -4.814 -7.168 -6.639 1.00 62.69 71 GLN A CA 1
ATOM 530 C C . GLN A 1 71 ? -5.787 -8.005 -5.819 1.00 62.69 71 GLN A C 1
ATOM 532 O O . GLN A 1 71 ? -6.976 -8.097 -6.116 1.00 62.69 71 GLN A O 1
ATOM 537 N N . MET A 1 72 ? -5.252 -8.684 -4.808 1.00 68.88 72 MET A N 1
ATOM 538 C CA . MET A 1 72 ? -6.063 -9.420 -3.865 1.00 68.88 72 MET A CA 1
ATOM 539 C C . MET A 1 72 ? -6.931 -8.369 -3.166 1.00 68.88 72 MET A C 1
ATOM 541 O O . MET A 1 72 ? -6.368 -7.385 -2.664 1.00 68.88 72 MET A O 1
ATOM 545 N N . PRO A 1 73 ? -8.266 -8.522 -3.176 1.00 80.00 73 PRO A N 1
ATOM 546 C CA . PRO A 1 73 ? -9.160 -7.514 -2.629 1.00 80.00 73 PRO A CA 1
ATOM 547 C C . PRO A 1 73 ? -8.753 -7.190 -1.192 1.00 80.00 73 PRO A C 1
ATOM 549 O O . PRO A 1 73 ? -8.349 -8.075 -0.431 1.00 80.00 73 PRO A O 1
ATOM 552 N N . LEU A 1 74 ? -8.812 -5.908 -0.839 1.00 85.75 74 LEU A N 1
ATOM 553 C CA . LEU A 1 74 ? -8.474 -5.470 0.507 1.00 85.75 74 LEU A CA 1
ATOM 554 C C . LEU A 1 74 ? -9.466 -6.077 1.507 1.00 85.75 74 LEU A C 1
ATOM 556 O O . LEU A 1 74 ? -10.678 -6.100 1.291 1.00 85.75 74 LEU A O 1
ATOM 560 N N . SER A 1 75 ? -8.934 -6.571 2.616 1.00 89.25 75 SER A N 1
ATOM 561 C CA . SER A 1 75 ? -9.715 -7.028 3.762 1.00 89.25 75 SER A CA 1
ATOM 562 C C . SER A 1 75 ? -10.387 -5.856 4.484 1.00 89.25 75 SER A C 1
ATOM 564 O O . SER A 1 75 ? -9.954 -4.706 4.384 1.00 89.25 75 SER A O 1
ATOM 566 N N . ALA A 1 76 ? -11.422 -6.152 5.273 1.00 87.62 76 ALA A N 1
ATOM 567 C CA . ALA A 1 76 ? -12.118 -5.147 6.077 1.00 87.62 76 ALA A CA 1
ATOM 568 C C . ALA A 1 76 ? -11.174 -4.406 7.046 1.00 87.62 76 ALA A C 1
ATOM 570 O O . ALA A 1 76 ? -11.295 -3.194 7.200 1.00 87.62 76 ALA A O 1
ATOM 571 N N . ASP A 1 77 ? -10.192 -5.101 7.633 1.00 90.44 77 ASP A N 1
ATOM 572 C CA . ASP A 1 77 ? -9.175 -4.495 8.505 1.00 90.44 77 ASP A CA 1
ATOM 573 C C . ASP A 1 77 ? -8.315 -3.462 7.758 1.00 90.44 77 ASP A C 1
ATOM 575 O O . ASP A 1 77 ? -8.015 -2.392 8.286 1.00 90.44 77 ASP A O 1
ATOM 579 N N . GLN A 1 78 ? -7.923 -3.776 6.518 1.00 91.69 78 GLN A N 1
ATOM 580 C CA . GLN A 1 78 ? -7.125 -2.882 5.676 1.00 91.69 78 GLN A CA 1
ATOM 581 C C . GLN A 1 78 ? -7.925 -1.647 5.268 1.00 91.69 78 GLN A C 1
ATOM 583 O O . GLN A 1 78 ? -7.404 -0.536 5.341 1.00 91.69 78 GLN A O 1
ATOM 588 N N . TYR A 1 79 ? -9.199 -1.821 4.904 1.00 91.12 79 TYR A N 1
ATOM 589 C CA . TYR A 1 79 ? -10.096 -0.692 4.665 1.00 91.12 79 TYR A CA 1
ATOM 590 C C . TYR A 1 79 ? -10.296 0.149 5.925 1.00 91.12 79 TYR A C 1
ATOM 592 O O . TYR A 1 79 ? -10.206 1.369 5.851 1.00 91.12 79 TYR A O 1
ATOM 600 N N . GLY A 1 80 ? -10.502 -0.479 7.084 1.00 90.94 80 GLY A N 1
ATOM 601 C CA . GLY A 1 80 ? -10.638 0.220 8.360 1.00 90.94 80 GLY A CA 1
ATOM 602 C C . GLY A 1 80 ? -9.410 1.067 8.689 1.00 90.94 80 GLY A C 1
ATOM 603 O O . GLY A 1 80 ? -9.544 2.237 9.046 1.00 90.94 80 GLY A O 1
ATOM 604 N N . LEU A 1 81 ? -8.210 0.517 8.495 1.00 91.88 81 LEU A N 1
ATOM 605 C CA . LEU A 1 81 ? -6.968 1.257 8.700 1.00 91.88 81 LEU A CA 1
ATOM 606 C C . LEU A 1 81 ? -6.811 2.412 7.700 1.00 91.88 81 LEU A C 1
ATOM 608 O O . LEU A 1 81 ? -6.455 3.515 8.105 1.00 91.88 81 LEU A O 1
ATOM 612 N N . LEU A 1 82 ? -7.117 2.204 6.417 1.00 91.88 82 LEU A N 1
ATOM 613 C CA . LEU A 1 82 ? -7.070 3.277 5.418 1.00 91.88 82 LEU A CA 1
ATOM 614 C C . LEU A 1 82 ? -8.075 4.393 5.724 1.00 91.88 82 LEU A C 1
ATOM 616 O O . LEU A 1 82 ? -7.730 5.565 5.623 1.00 91.88 82 LEU A O 1
ATOM 620 N N . VAL A 1 83 ? -9.293 4.054 6.154 1.00 91.69 83 VAL A N 1
ATOM 621 C CA . VAL A 1 83 ? -10.298 5.034 6.594 1.00 91.69 83 VAL A CA 1
ATOM 622 C C . VAL A 1 83 ? -9.775 5.851 7.774 1.00 91.69 83 VAL A C 1
ATOM 624 O O . VAL A 1 83 ? -9.911 7.074 7.782 1.00 91.69 83 VAL A O 1
ATOM 627 N N . PHE A 1 84 ? -9.135 5.199 8.749 1.00 91.06 84 PHE A N 1
ATOM 628 C CA . PHE A 1 84 ? -8.519 5.884 9.881 1.00 91.06 84 PHE A CA 1
ATOM 629 C C . PHE A 1 84 ? -7.419 6.857 9.431 1.00 91.06 84 PHE A C 1
ATOM 631 O O . PHE A 1 84 ? -7.448 8.025 9.819 1.00 91.06 84 PHE A O 1
ATOM 638 N N . LEU A 1 85 ? -6.509 6.417 8.559 1.00 91.00 85 LEU A N 1
ATOM 639 C CA . LEU A 1 85 ? -5.434 7.249 8.002 1.00 91.00 85 LEU A CA 1
ATOM 640 C C . LEU A 1 85 ? -5.949 8.396 7.119 1.00 91.00 85 LEU A C 1
ATOM 642 O O . LEU A 1 85 ? -5.320 9.443 7.038 1.00 91.00 85 LEU A O 1
ATOM 646 N N . LEU A 1 86 ? -7.095 8.226 6.458 1.00 90.56 86 LEU A N 1
ATOM 647 C CA . LEU A 1 86 ? -7.725 9.278 5.655 1.00 90.56 86 LEU A CA 1
ATOM 648 C C . LEU A 1 86 ? -8.528 10.275 6.498 1.00 90.56 86 LEU A C 1
ATOM 650 O O . LEU A 1 86 ? -8.825 11.371 6.013 1.00 90.56 86 LEU A O 1
ATOM 654 N N . SER A 1 87 ? -8.902 9.911 7.728 1.00 86.75 87 SER A N 1
ATOM 655 C CA . SER A 1 87 ? -9.680 10.778 8.619 1.00 86.75 87 SER A CA 1
ATOM 656 C C . SER A 1 87 ? -8.864 11.942 9.177 1.00 86.75 87 SER A C 1
ATOM 658 O O . SER A 1 87 ? -9.413 13.017 9.402 1.00 86.75 87 SER A O 1
ATOM 660 N N . ARG A 1 88 ? -7.559 11.739 9.385 1.00 84.69 88 ARG A N 1
ATOM 661 C CA . ARG A 1 88 ? -6.641 12.743 9.926 1.00 84.69 88 ARG A CA 1
ATOM 662 C C . ARG A 1 88 ? -5.206 12.443 9.502 1.00 84.69 88 ARG A C 1
ATOM 664 O O . ARG A 1 88 ? -4.862 11.289 9.271 1.00 84.69 88 ARG A O 1
ATOM 671 N N . SER A 1 89 ? -4.367 13.469 9.467 1.00 84.31 89 SER A N 1
ATOM 672 C CA . SER A 1 89 ? -2.942 13.313 9.172 1.00 84.31 89 SER A CA 1
ATOM 673 C C . SER A 1 89 ? -2.169 12.811 10.391 1.00 84.31 89 SER A C 1
ATOM 675 O O . SER A 1 89 ? -2.434 13.229 11.518 1.00 84.31 89 SER A O 1
ATOM 677 N N . PHE A 1 90 ? -1.180 11.957 10.144 1.00 87.94 90 PHE A N 1
ATOM 678 C CA . PHE A 1 90 ? -0.239 11.469 11.148 1.00 87.94 90 PHE A CA 1
ATOM 679 C C . PHE A 1 90 ? 1.189 11.703 10.666 1.00 87.94 90 PHE A C 1
ATOM 681 O O . PHE A 1 90 ? 1.475 11.557 9.478 1.00 87.94 90 PHE A O 1
ATOM 688 N N . GLU A 1 91 ? 2.087 12.044 11.586 1.00 84.06 91 GLU A N 1
ATOM 689 C CA . GLU A 1 91 ? 3.496 12.301 11.267 1.00 84.06 91 GLU A CA 1
ATOM 690 C C . GLU A 1 91 ? 4.353 11.034 11.356 1.00 84.06 91 GLU A C 1
ATOM 692 O O . GLU A 1 91 ? 5.420 10.953 10.751 1.00 84.06 91 GLU A O 1
ATOM 697 N N . GLY A 1 92 ? 3.882 10.016 12.082 1.00 88.06 92 GLY A N 1
ATOM 698 C CA . GLY A 1 92 ? 4.645 8.794 12.294 1.00 88.06 92 GLY A CA 1
ATOM 699 C C . GLY A 1 92 ? 3.807 7.587 12.695 1.00 88.06 92 GLY A C 1
ATOM 700 O O . GLY A 1 92 ? 2.655 7.692 13.125 1.00 88.06 92 GLY A O 1
ATOM 701 N N . GLU A 1 93 ? 4.423 6.416 12.556 1.00 90.12 93 GLU A N 1
ATOM 702 C CA . GLU A 1 93 ? 3.805 5.115 12.827 1.00 90.12 93 GLU A CA 1
ATOM 703 C C . GLU A 1 93 ? 3.401 4.968 14.300 1.00 90.12 93 GLU A C 1
ATOM 705 O O . GLU A 1 93 ? 2.258 4.629 14.593 1.00 90.12 93 GLU A O 1
ATOM 710 N N . GLU A 1 94 ? 4.279 5.335 15.234 1.00 89.75 94 GLU A N 1
ATOM 711 C CA . GLU A 1 94 ? 3.987 5.253 16.672 1.00 89.75 94 GLU A CA 1
ATOM 712 C C . GLU A 1 94 ? 2.847 6.195 17.095 1.00 89.75 94 GLU A C 1
ATOM 714 O O . GLU A 1 94 ? 1.974 5.808 17.871 1.00 89.75 94 GLU A O 1
ATOM 719 N N . GLN A 1 95 ? 2.781 7.402 16.520 1.00 89.69 95 GLN A N 1
ATOM 720 C CA . GLN A 1 95 ? 1.667 8.330 16.750 1.00 89.69 95 GLN A CA 1
ATOM 721 C C . GLN A 1 95 ? 0.348 7.764 16.205 1.00 89.69 95 GLN A C 1
ATOM 723 O O . GLN A 1 95 ? -0.692 7.862 16.856 1.00 89.69 95 GLN A O 1
ATOM 728 N N . THR A 1 96 ? 0.400 7.144 15.025 1.00 89.88 96 THR A N 1
ATOM 729 C CA . THR A 1 96 ? -0.753 6.496 14.390 1.00 89.88 96 THR A CA 1
ATOM 730 C C . THR A 1 96 ? -1.285 5.363 15.266 1.00 89.88 96 THR A C 1
ATOM 732 O O . THR A 1 96 ? -2.484 5.297 15.529 1.00 89.88 96 THR A O 1
ATOM 735 N N . ILE A 1 97 ? -0.399 4.497 15.767 1.00 91.44 97 ILE A N 1
ATOM 736 C CA . ILE A 1 97 ? -0.760 3.357 16.618 1.00 91.44 97 ILE A CA 1
ATOM 737 C C . ILE A 1 97 ? -1.330 3.833 17.957 1.00 91.44 97 ILE A C 1
ATOM 739 O O . ILE A 1 97 ? -2.366 3.324 18.388 1.00 91.44 97 ILE A O 1
ATOM 743 N N . ALA A 1 98 ? -0.717 4.835 18.591 1.00 89.25 98 ALA A N 1
ATOM 744 C CA . ALA A 1 98 ? -1.234 5.420 19.826 1.00 89.25 98 ALA A CA 1
ATOM 745 C C . ALA A 1 98 ? -2.638 6.023 19.628 1.00 89.25 98 ALA A C 1
ATOM 747 O O . ALA A 1 98 ? -3.538 5.803 20.439 1.00 89.25 98 ALA A O 1
ATOM 748 N N . ALA A 1 99 ? -2.861 6.728 18.515 1.00 88.44 99 ALA A N 1
ATOM 749 C CA . ALA A 1 99 ? -4.165 7.295 18.183 1.00 88.44 99 ALA A CA 1
ATOM 750 C C . ALA A 1 99 ? -5.218 6.221 17.848 1.00 88.44 99 ALA A C 1
ATOM 752 O O . ALA A 1 99 ? -6.396 6.404 18.155 1.00 88.44 99 ALA A O 1
ATOM 753 N N . LEU A 1 100 ? -4.804 5.100 17.249 1.00 89.00 100 LEU A N 1
ATOM 754 C CA . LEU A 1 100 ? -5.652 3.926 17.025 1.00 89.00 100 LEU A CA 1
ATOM 755 C C . LEU A 1 100 ? -6.102 3.308 18.347 1.00 89.00 100 LEU A C 1
ATOM 757 O O . LEU A 1 100 ? -7.284 3.032 18.509 1.00 89.00 100 LEU A O 1
ATOM 761 N N . GLN A 1 101 ? -5.188 3.151 19.306 1.00 89.75 101 GLN A N 1
ATOM 762 C CA . GLN A 1 101 ? -5.512 2.623 20.635 1.00 89.75 101 GLN A CA 1
ATOM 763 C C . GLN A 1 101 ? -6.432 3.548 21.434 1.00 89.75 101 GLN A C 1
ATOM 765 O O . GLN A 1 101 ? -7.273 3.073 22.194 1.00 89.75 101 GLN A O 1
ATOM 770 N N . ALA A 1 102 ? -6.291 4.862 21.254 1.00 86.94 102 ALA A N 1
ATOM 771 C CA . ALA A 1 102 ? -7.164 5.849 21.878 1.00 86.94 102 ALA A CA 1
ATOM 772 C C . ALA A 1 102 ? -8.556 5.928 21.220 1.00 86.94 102 ALA A C 1
ATOM 774 O O . ALA A 1 102 ? -9.455 6.579 21.754 1.00 86.94 102 ALA A O 1
ATOM 775 N N . SER A 1 103 ? -8.756 5.300 20.057 1.00 85.88 103 SER A N 1
ATOM 776 C CA . SER A 1 103 ? -10.038 5.329 19.364 1.00 85.88 103 SER A CA 1
ATOM 777 C C . SER A 1 103 ? -11.049 4.382 20.008 1.00 85.88 103 SER A C 1
ATOM 779 O O . SER A 1 103 ? -10.800 3.194 20.183 1.00 85.88 103 SER A O 1
ATOM 781 N N . SER A 1 104 ? -12.253 4.884 20.277 1.00 83.31 104 SER A N 1
ATOM 782 C CA . SER A 1 104 ? -13.394 4.054 20.685 1.00 83.31 104 SER A CA 1
ATOM 783 C C . SER A 1 104 ? -14.038 3.292 19.517 1.00 83.31 104 SER A C 1
ATOM 785 O O . SER A 1 104 ? -14.792 2.343 19.744 1.00 83.31 104 SER A O 1
ATOM 787 N N . ILE A 1 105 ? -13.741 3.703 18.280 1.00 84.38 105 ILE A N 1
ATOM 788 C CA . ILE A 1 105 ? -14.340 3.182 17.045 1.00 84.38 105 ILE A CA 1
ATOM 789 C C . ILE A 1 105 ? -13.470 2.064 16.465 1.00 84.38 105 ILE A C 1
ATOM 791 O O . ILE A 1 105 ? -13.976 1.000 16.110 1.00 84.38 105 ILE A O 1
ATOM 795 N N . PHE A 1 106 ? -12.155 2.280 16.395 1.00 86.12 106 PHE A N 1
ATOM 796 C CA . PHE A 1 106 ? -11.223 1.319 15.813 1.00 86.12 106 PHE A CA 1
ATOM 797 C C . PHE A 1 106 ? -10.642 0.404 16.891 1.00 86.12 106 PHE A C 1
ATOM 799 O O . PHE A 1 106 ? -9.908 0.844 17.766 1.00 86.12 106 PHE A O 1
ATOM 806 N N . ARG A 1 107 ? -10.938 -0.897 16.809 1.00 85.44 107 ARG A N 1
ATOM 807 C CA . ARG A 1 107 ? -10.413 -1.918 17.732 1.00 85.44 107 ARG A CA 1
ATOM 808 C C . ARG A 1 107 ? -9.348 -2.775 17.054 1.00 85.44 107 ARG A C 1
ATOM 810 O O . ARG A 1 107 ? -9.567 -3.955 16.797 1.00 85.44 107 ARG A O 1
ATOM 817 N N . ILE A 1 108 ? -8.202 -2.173 16.742 1.00 86.94 108 ILE A N 1
ATOM 818 C CA . ILE A 1 108 ? -7.064 -2.867 16.121 1.00 86.94 108 ILE A CA 1
ATOM 819 C C . ILE A 1 108 ? -5.917 -2.928 17.133 1.00 86.94 108 ILE A C 1
ATOM 821 O O . ILE A 1 108 ? -5.466 -1.903 17.640 1.00 86.94 108 ILE A O 1
ATOM 825 N N . ALA A 1 109 ? -5.442 -4.139 17.433 1.00 89.31 109 ALA A N 1
ATOM 826 C CA . ALA A 1 109 ? -4.283 -4.341 18.302 1.00 89.31 109 ALA A CA 1
ATOM 827 C C . ALA A 1 109 ? -3.007 -3.735 17.674 1.00 89.31 109 ALA A C 1
ATOM 829 O O . ALA A 1 109 ? -2.863 -3.778 16.451 1.00 89.31 109 ALA A O 1
ATOM 830 N N . PRO A 1 110 ? -2.046 -3.231 18.470 1.00 88.88 110 PRO A N 1
ATOM 831 C CA . PRO A 1 110 ? -0.854 -2.547 17.950 1.00 88.88 110 PRO A CA 1
ATOM 832 C C . PRO A 1 110 ? -0.028 -3.416 16.992 1.00 88.88 110 PRO A C 1
ATOM 834 O O . PRO A 1 110 ? 0.316 -2.975 15.900 1.00 88.88 110 PRO A O 1
ATOM 837 N N . GLU A 1 111 ? 0.206 -4.682 17.346 1.00 91.56 111 GLU A N 1
ATOM 838 C CA . GLU A 1 111 ? 0.946 -5.625 16.494 1.00 91.56 111 GLU A CA 1
ATOM 839 C C . GLU A 1 111 ? 0.235 -5.877 15.159 1.00 91.56 111 GLU A C 1
ATOM 841 O O . GLU A 1 111 ? 0.858 -5.967 14.100 1.00 91.56 111 GLU A O 1
ATOM 846 N N . ARG A 1 112 ? -1.102 -5.919 15.191 1.00 91.19 112 ARG A N 1
ATOM 847 C CA . ARG A 1 112 ? -1.918 -6.061 13.986 1.00 91.19 112 ARG A CA 1
ATOM 848 C C . ARG A 1 112 ? -1.864 -4.798 13.130 1.00 91.19 112 ARG A C 1
ATOM 850 O O . ARG A 1 112 ? -1.756 -4.920 11.915 1.00 91.19 112 ARG A O 1
ATOM 857 N N . ALA A 1 113 ? -1.890 -3.610 13.733 1.00 90.69 113 ALA A N 1
ATOM 858 C CA . ALA A 1 113 ? -1.767 -2.341 13.018 1.00 90.69 113 ALA A CA 1
ATOM 859 C C . ALA A 1 113 ? -0.424 -2.234 12.274 1.00 90.69 113 ALA A C 1
ATOM 861 O O . ALA A 1 113 ? -0.417 -1.897 11.092 1.00 90.69 113 ALA A O 1
ATOM 862 N N . ARG A 1 114 ? 0.691 -2.617 12.914 1.00 92.94 114 ARG A N 1
ATOM 863 C CA . ARG A 1 114 ? 2.023 -2.669 12.275 1.00 92.94 114 ARG A CA 1
ATOM 864 C C . ARG A 1 114 ? 2.069 -3.638 11.096 1.00 92.94 114 ARG A C 1
ATOM 866 O O . ARG A 1 114 ? 2.570 -3.301 10.021 1.00 92.94 114 ARG A O 1
ATOM 873 N N . ALA A 1 115 ? 1.496 -4.830 11.268 1.00 93.00 115 ALA A N 1
ATOM 874 C CA . ALA A 1 115 ? 1.405 -5.816 10.195 1.00 93.00 115 ALA A CA 1
ATOM 875 C C . ALA A 1 115 ? 0.576 -5.293 9.006 1.00 93.00 115 ALA A C 1
ATOM 877 O O . ALA A 1 115 ? 0.984 -5.441 7.856 1.00 93.00 115 ALA A O 1
ATOM 878 N N . LEU A 1 116 ? -0.555 -4.634 9.277 1.00 92.38 116 LEU A N 1
ATOM 879 C CA . LEU A 1 116 ? -1.409 -4.037 8.248 1.00 92.38 116 LEU A CA 1
ATOM 880 C C . LEU A 1 116 ? -0.718 -2.874 7.522 1.00 92.38 116 LEU A C 1
ATOM 882 O O . LEU A 1 116 ? -0.798 -2.807 6.300 1.00 92.38 116 LEU A O 1
ATOM 886 N N . LEU A 1 117 ? -0.005 -1.993 8.235 1.00 91.81 117 LEU A N 1
ATOM 887 C CA . LEU A 1 117 ? 0.791 -0.922 7.620 1.00 91.81 117 LEU A CA 1
ATOM 888 C C . LEU A 1 117 ? 1.889 -1.484 6.717 1.00 91.81 117 LEU A C 1
ATOM 890 O O . LEU A 1 117 ? 2.109 -0.971 5.621 1.00 91.81 117 LEU A O 1
ATOM 894 N N . THR A 1 118 ? 2.546 -2.560 7.151 1.00 91.56 118 THR A N 1
ATOM 895 C CA . THR A 1 118 ? 3.580 -3.236 6.360 1.00 91.56 118 THR A CA 1
ATOM 896 C C . THR A 1 118 ? 2.996 -3.828 5.075 1.00 91.56 118 THR A C 1
ATOM 898 O O . THR A 1 118 ? 3.562 -3.623 4.004 1.00 91.56 118 THR A O 1
ATOM 901 N N . ASP A 1 119 ? 1.840 -4.496 5.149 1.00 90.38 119 ASP A N 1
ATOM 902 C CA . ASP A 1 119 ? 1.164 -5.060 3.970 1.00 90.38 119 ASP A CA 1
ATOM 903 C C . ASP A 1 119 ? 0.658 -3.959 3.019 1.00 90.38 119 ASP A C 1
ATOM 905 O O . ASP A 1 119 ? 0.875 -4.017 1.811 1.00 90.38 119 ASP A O 1
ATOM 909 N N . LEU A 1 120 ? 0.062 -2.886 3.548 1.00 90.06 120 LEU A N 1
ATOM 910 C CA . LEU A 1 120 ? -0.374 -1.743 2.736 1.00 90.06 120 LEU A CA 1
ATOM 911 C C . LEU A 1 120 ? 0.800 -1.027 2.051 1.00 90.06 120 LEU A C 1
ATOM 913 O O . LEU A 1 120 ? 0.671 -0.603 0.901 1.00 90.06 120 LEU A O 1
ATOM 917 N N . ARG A 1 121 ? 1.955 -0.932 2.719 1.00 89.94 121 ARG A N 1
ATOM 918 C CA . ARG A 1 121 ? 3.191 -0.382 2.145 1.00 89.94 121 ARG A CA 1
ATOM 919 C C . ARG A 1 121 ? 3.752 -1.287 1.052 1.00 89.94 121 ARG A C 1
ATOM 921 O O . ARG A 1 121 ? 4.130 -0.792 -0.004 1.00 89.94 121 ARG A O 1
ATOM 928 N N . ALA A 1 122 ? 3.746 -2.604 1.264 1.00 86.88 122 ALA A N 1
ATOM 929 C CA . ALA A 1 122 ? 4.157 -3.578 0.252 1.00 86.88 122 ALA A CA 1
ATOM 930 C C . ALA A 1 122 ? 3.281 -3.516 -1.013 1.00 86.88 122 ALA A C 1
ATOM 932 O O . ALA A 1 122 ? 3.759 -3.789 -2.111 1.00 86.88 122 ALA A O 1
ATOM 933 N N . ARG A 1 123 ? 2.016 -3.106 -0.867 1.00 85.50 123 ARG A N 1
ATOM 934 C CA . ARG A 1 123 ? 1.069 -2.883 -1.970 1.00 85.50 123 ARG A CA 1
ATOM 935 C C . ARG A 1 123 ? 1.133 -1.478 -2.582 1.00 85.50 123 ARG A C 1
ATOM 937 O O . ARG A 1 123 ? 0.353 -1.199 -3.482 1.00 85.50 123 ARG A O 1
ATOM 944 N N . GLY A 1 124 ? 2.006 -0.590 -2.100 1.00 87.00 124 GLY A N 1
ATOM 945 C CA . GLY A 1 124 ? 2.121 0.787 -2.603 1.00 87.00 124 GLY A CA 1
ATOM 946 C C . GLY A 1 124 ? 0.954 1.712 -2.230 1.00 87.00 124 GLY A C 1
ATOM 947 O O . GLY A 1 124 ? 0.840 2.815 -2.758 1.00 87.00 124 GLY A O 1
ATOM 948 N N . LEU A 1 125 ? 0.086 1.296 -1.304 1.00 87.69 125 LEU A N 1
ATOM 949 C CA . LEU A 1 125 ? -1.101 2.060 -0.901 1.00 87.69 125 LEU A CA 1
ATOM 950 C C . LEU A 1 125 ? -0.797 3.097 0.188 1.00 87.69 125 LEU A C 1
ATOM 952 O O . LEU A 1 125 ? -1.563 4.036 0.397 1.00 87.69 125 LEU A O 1
ATOM 956 N N . VAL A 1 126 ? 0.321 2.941 0.897 1.00 89.31 126 VAL A N 1
ATOM 957 C CA . VAL A 1 126 ? 0.744 3.853 1.965 1.00 89.31 126 VAL A CA 1
ATOM 958 C C . VAL A 1 126 ? 2.242 4.124 1.854 1.00 89.31 126 VAL A C 1
ATOM 960 O O . VAL A 1 126 ? 3.046 3.195 1.786 1.00 89.31 126 VAL A O 1
ATOM 963 N N . MET A 1 127 ? 2.618 5.401 1.903 1.00 85.44 127 MET A N 1
ATOM 964 C CA . MET A 1 127 ? 4.002 5.866 1.986 1.00 85.44 127 MET A CA 1
ATOM 965 C C . MET A 1 127 ? 4.297 6.298 3.425 1.00 85.44 127 MET A C 1
ATOM 967 O O . MET A 1 127 ? 3.857 7.352 3.882 1.00 85.44 127 MET A O 1
ATOM 971 N N . GLY A 1 128 ? 5.005 5.449 4.176 1.00 85.62 128 GLY A N 1
ATOM 972 C CA . GLY A 1 128 ? 5.176 5.623 5.623 1.00 85.62 128 GLY A CA 1
ATOM 973 C C . GLY A 1 128 ? 3.859 5.381 6.364 1.00 85.62 128 GLY A C 1
ATOM 974 O O . GLY A 1 128 ? 3.523 4.221 6.617 1.00 85.62 128 GLY A O 1
ATOM 975 N N . VAL A 1 129 ? 3.137 6.468 6.662 1.00 85.62 129 VAL A N 1
ATOM 976 C CA . VAL A 1 129 ? 1.770 6.495 7.231 1.00 85.62 129 VAL A CA 1
ATOM 977 C C . VAL A 1 129 ? 0.768 7.281 6.372 1.00 85.62 129 VAL A C 1
ATOM 979 O O . VAL A 1 129 ? -0.420 7.294 6.673 1.00 85.62 129 VAL A O 1
ATOM 982 N N . MET A 1 130 ? 1.222 7.918 5.290 1.00 88.56 130 MET A N 1
ATOM 983 C CA . MET A 1 130 ? 0.376 8.716 4.401 1.00 88.56 130 MET A CA 1
ATOM 984 C C . MET A 1 130 ? -0.254 7.826 3.319 1.00 88.56 130 MET A C 1
ATOM 986 O O . MET A 1 130 ? 0.490 7.179 2.574 1.00 88.56 130 MET A O 1
ATOM 990 N N . PRO A 1 131 ? -1.593 7.782 3.191 1.00 90.94 131 PRO A N 1
ATOM 991 C CA . PRO A 1 131 ? -2.250 7.098 2.080 1.00 90.94 131 PRO A CA 1
ATOM 992 C C . PRO A 1 131 ? -1.873 7.728 0.736 1.00 90.94 131 PRO A C 1
ATOM 994 O O . PRO A 1 131 ? -1.795 8.950 0.614 1.00 90.94 131 PRO A O 1
ATOM 997 N N . THR A 1 132 ? -1.666 6.903 -0.289 1.00 90.50 132 THR A N 1
ATOM 998 C CA . THR A 1 132 ? -1.455 7.390 -1.658 1.00 90.50 132 THR A CA 1
ATOM 999 C C . THR A 1 132 ? -2.772 7.839 -2.300 1.00 90.50 132 THR A C 1
ATOM 1001 O O . THR A 1 132 ? -3.873 7.579 -1.797 1.00 90.50 132 THR A O 1
ATOM 1004 N N . THR A 1 133 ? -2.684 8.517 -3.446 1.00 87.75 133 THR A N 1
ATOM 1005 C CA . THR A 1 133 ? -3.857 8.856 -4.269 1.00 87.75 133 THR A CA 1
ATOM 1006 C C . THR A 1 1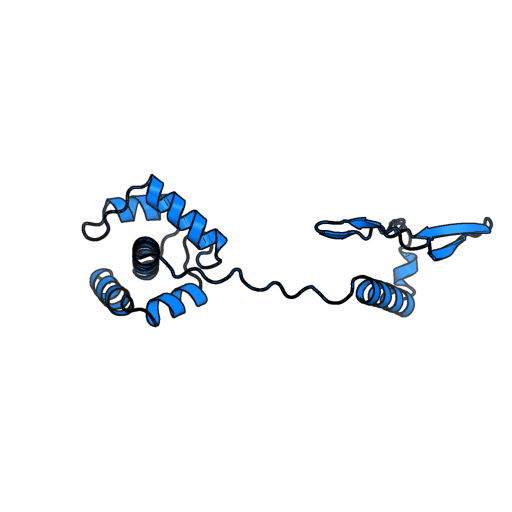33 ? -4.630 7.607 -4.684 1.00 87.75 133 THR A C 1
ATOM 1008 O O . THR A 1 133 ? -5.853 7.588 -4.568 1.00 87.75 133 THR A O 1
ATOM 1011 N N . GLU A 1 134 ? -3.930 6.533 -5.055 1.00 87.44 134 GLU A N 1
ATOM 1012 C CA . GLU A 1 134 ? -4.543 5.241 -5.386 1.00 87.44 134 GLU A CA 1
ATOM 1013 C C . GLU A 1 134 ? -5.335 4.661 -4.204 1.00 87.44 134 GLU A C 1
ATOM 1015 O O . GLU A 1 134 ? -6.491 4.264 -4.358 1.00 87.44 134 GLU A O 1
ATOM 1020 N N . ALA A 1 135 ? -4.760 4.676 -2.998 1.00 88.12 135 ALA A N 1
ATOM 1021 C CA . ALA A 1 135 ? -5.453 4.214 -1.798 1.00 88.12 135 ALA A CA 1
ATOM 1022 C C . ALA A 1 135 ? -6.687 5.062 -1.468 1.00 88.12 135 ALA A C 1
ATOM 1024 O O . ALA A 1 135 ? -7.719 4.531 -1.056 1.00 88.12 135 ALA A O 1
ATOM 1025 N N . THR A 1 136 ? -6.601 6.374 -1.695 1.00 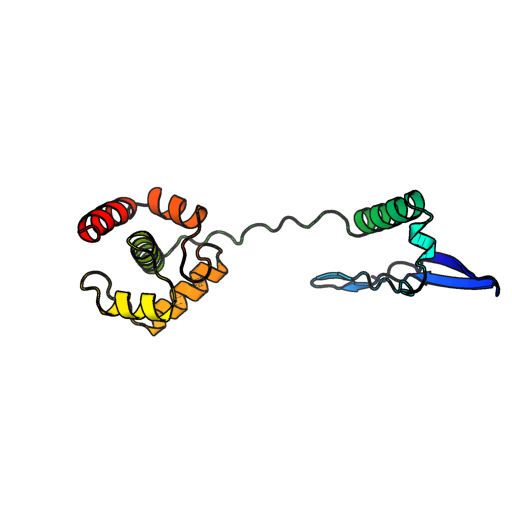88.94 136 THR A N 1
ATOM 1026 C CA . THR A 1 136 ? -7.730 7.291 -1.513 1.00 88.94 136 THR A CA 1
ATOM 1027 C C . THR A 1 136 ? -8.862 6.949 -2.478 1.00 88.94 136 THR A C 1
ATOM 1029 O O . THR A 1 136 ? -10.002 6.776 -2.051 1.00 88.94 136 THR A O 1
ATOM 1032 N N . GLU A 1 137 ? -8.566 6.781 -3.768 1.00 88.56 137 GLU A N 1
ATOM 1033 C CA . GLU A 1 137 ? -9.569 6.390 -4.761 1.00 88.56 137 GLU A CA 1
ATOM 1034 C C . GLU A 1 137 ? -10.210 5.036 -4.450 1.00 88.56 137 GLU A C 1
ATOM 1036 O O . GLU A 1 137 ? -11.427 4.886 -4.584 1.00 88.56 137 GLU A O 1
ATOM 1041 N N . LEU A 1 138 ? -9.412 4.059 -4.013 1.00 89.00 138 LEU A N 1
ATOM 1042 C CA . LEU A 1 138 ? -9.901 2.733 -3.634 1.00 89.00 138 LEU A CA 1
ATOM 1043 C C . LEU A 1 138 ? -10.906 2.798 -2.485 1.00 89.00 138 LEU A C 1
ATOM 1045 O O . LEU A 1 138 ? -11.940 2.133 -2.538 1.00 89.00 138 LEU A O 1
ATOM 1049 N N . VAL A 1 139 ? -10.635 3.608 -1.459 1.00 88.88 139 VAL A N 1
ATOM 1050 C CA . VAL A 1 139 ? -11.569 3.791 -0.341 1.00 88.88 139 VAL A CA 1
ATOM 1051 C C . VAL A 1 139 ? -12.817 4.541 -0.794 1.00 88.88 139 VAL A C 1
ATOM 1053 O O . VAL A 1 139 ? -13.920 4.123 -0.446 1.00 88.88 139 VAL A O 1
ATOM 1056 N N . MET A 1 140 ? -12.681 5.587 -1.611 1.00 87.81 140 MET A N 1
ATOM 1057 C CA . MET A 1 140 ? -13.826 6.383 -2.071 1.00 87.81 140 MET A CA 1
ATOM 1058 C C . MET A 1 140 ? -14.765 5.616 -3.016 1.00 87.81 140 MET A C 1
ATOM 1060 O O . MET A 1 140 ? -15.956 5.907 -3.057 1.00 87.81 140 MET A O 1
ATOM 1064 N N . LYS A 1 141 ? -14.258 4.610 -3.740 1.00 87.75 141 LYS A N 1
ATOM 1065 C CA . LYS A 1 141 ? -15.066 3.682 -4.555 1.00 87.75 141 LYS A CA 1
ATOM 1066 C C . LYS A 1 141 ? -15.679 2.537 -3.736 1.00 87.75 141 LYS A C 1
ATOM 1068 O O . LYS A 1 141 ? -16.478 1.768 -4.265 1.00 87.75 141 LYS A O 1
ATOM 1073 N N . SER A 1 142 ? -15.297 2.396 -2.467 1.00 85.62 142 SER A N 1
ATOM 1074 C CA . SER A 1 142 ? -15.767 1.330 -1.582 1.00 85.62 142 SER A CA 1
ATOM 1075 C C . SER A 1 142 ? -16.975 1.769 -0.739 1.00 85.62 142 SER A C 1
ATOM 1077 O O . SER A 1 142 ? -17.196 2.967 -0.544 1.00 85.62 142 SER A O 1
ATOM 1079 N N . PRO A 1 143 ? -17.710 0.820 -0.128 1.00 86.50 143 PRO A N 1
ATOM 1080 C CA . PRO A 1 143 ? -18.768 1.132 0.837 1.00 86.50 143 PRO A CA 1
ATOM 1081 C C . PRO A 1 143 ? -18.280 1.934 2.054 1.00 86.50 143 PRO A C 1
ATOM 1083 O O . PRO A 1 143 ? -19.086 2.523 2.770 1.00 86.50 143 PRO A O 1
ATOM 1086 N N . TYR A 1 144 ? -16.965 1.964 2.299 1.00 86.75 144 TYR A N 1
ATOM 1087 C CA . TYR A 1 144 ? -16.371 2.637 3.448 1.00 86.75 144 TYR A CA 1
ATOM 1088 C C . TYR A 1 144 ? -16.164 4.145 3.256 1.00 86.75 144 TYR A C 1
ATOM 1090 O O . TYR A 1 144 ? -15.816 4.832 4.217 1.00 86.75 144 TYR A O 1
ATOM 1098 N N . ALA A 1 145 ? -16.404 4.677 2.052 1.00 87.25 145 ALA A N 1
ATOM 1099 C CA . ALA A 1 145 ? -16.245 6.098 1.741 1.00 87.25 145 ALA A CA 1
ATOM 1100 C C . ALA A 1 145 ? -17.020 7.011 2.709 1.00 87.25 145 ALA A C 1
ATOM 1102 O O . ALA A 1 145 ? -16.503 8.033 3.159 1.00 87.25 145 ALA A O 1
ATOM 1103 N N . LEU A 1 146 ? -18.231 6.593 3.092 1.00 86.31 146 LEU A N 1
ATOM 1104 C CA . LEU A 1 146 ? -19.113 7.335 3.999 1.00 86.31 146 LEU A CA 1
ATOM 1105 C C . LEU A 1 146 ? -18.507 7.525 5.398 1.00 86.31 146 LEU A C 1
ATOM 1107 O O . LEU A 1 146 ? -18.776 8.523 6.066 1.00 86.31 146 LEU A O 1
ATOM 1111 N N . TYR A 1 147 ? -17.669 6.587 5.849 1.00 85.56 147 TYR A N 1
ATOM 1112 C CA . TYR A 1 147 ? -17.016 6.693 7.151 1.00 85.56 147 TYR A CA 1
ATOM 1113 C C . TYR A 1 147 ? -15.871 7.705 7.135 1.00 85.56 147 TYR A C 1
ATOM 1115 O O . TYR A 1 147 ? -15.622 8.343 8.154 1.00 85.56 147 TYR A O 1
ATOM 1123 N N . VAL A 1 148 ? -15.199 7.898 5.994 1.00 83.69 148 VAL A N 1
ATOM 1124 C CA . VAL A 1 148 ? -14.129 8.900 5.871 1.00 83.69 148 VAL A CA 1
ATOM 1125 C C . VAL A 1 148 ? -14.697 10.304 6.051 1.00 83.69 148 VAL A C 1
ATOM 1127 O O . VAL A 1 148 ? -14.149 11.086 6.826 1.00 83.69 148 VAL A O 1
ATOM 1130 N N . SER A 1 149 ? -15.807 10.620 5.376 1.00 80.50 149 SER A N 1
ATOM 1131 C CA . SER A 1 149 ? -16.470 11.922 5.509 1.00 80.50 149 SER A CA 1
ATOM 1132 C C . SER A 1 149 ? -16.981 12.150 6.930 1.00 80.50 149 SER A C 1
ATOM 1134 O O . SER A 1 149 ? -16.667 13.176 7.525 1.00 80.50 149 SER A O 1
ATOM 1136 N N . ALA A 1 150 ? -17.667 11.161 7.513 1.00 81.94 150 ALA A N 1
ATOM 1137 C CA . ALA A 1 150 ? -18.206 11.273 8.867 1.00 81.94 150 ALA A CA 1
ATOM 1138 C C . ALA A 1 150 ? -17.105 11.467 9.929 1.00 81.94 150 ALA A C 1
ATOM 1140 O O . ALA A 1 150 ? -17.258 12.261 10.853 1.00 81.94 150 ALA A O 1
ATOM 1141 N N . LEU A 1 151 ? -15.970 10.771 9.799 1.00 81.69 151 LEU A N 1
ATOM 1142 C CA . LEU A 1 151 ? -14.857 10.914 10.742 1.00 81.69 151 LEU A CA 1
ATOM 1143 C C . LEU A 1 151 ? -14.122 12.249 10.595 1.00 81.69 151 LEU A C 1
ATOM 1145 O O . LEU A 1 151 ? -13.637 12.770 11.597 1.00 81.69 151 LEU A O 1
ATOM 1149 N N . ARG A 1 152 ? -14.042 12.811 9.382 1.00 79.62 152 ARG A N 1
ATOM 1150 C CA . ARG A 1 152 ? -13.463 14.145 9.161 1.00 79.62 152 ARG A CA 1
ATOM 1151 C C . ARG A 1 152 ? -14.307 15.235 9.810 1.00 79.62 152 ARG A C 1
ATOM 1153 O O . ARG A 1 152 ? -13.746 16.096 10.475 1.00 79.62 152 ARG A O 1
ATOM 1160 N N . GLU A 1 153 ? -15.631 15.166 9.684 1.00 74.19 153 GLU A N 1
ATOM 1161 C CA . GLU A 1 153 ? -16.541 16.130 10.322 1.00 74.19 153 GLU A CA 1
ATOM 1162 C C . GLU A 1 153 ? -16.377 16.152 11.847 1.00 74.19 153 GLU A C 1
ATOM 1164 O O . GLU A 1 153 ? -16.285 17.221 12.435 1.00 74.19 153 GLU A O 1
ATOM 1169 N N . VAL A 1 154 ? -16.248 14.985 12.486 1.00 67.69 154 VAL A N 1
ATOM 1170 C CA . VAL A 1 154 ? -16.063 14.884 13.947 1.00 67.69 154 VAL A CA 1
ATOM 1171 C C . VAL A 1 154 ? -14.650 15.287 14.397 1.00 67.69 154 VAL A C 1
ATOM 1173 O O . VAL A 1 154 ? -14.458 15.699 15.538 1.00 67.69 154 VAL A O 1
ATOM 1176 N N . ALA A 1 155 ? -13.645 15.155 13.527 1.00 60.59 155 ALA A N 1
ATOM 1177 C CA . ALA A 1 155 ? -12.259 15.524 13.822 1.00 60.59 155 ALA A CA 1
ATOM 1178 C C . ALA A 1 155 ? -11.953 17.017 13.594 1.00 60.59 155 ALA A C 1
ATOM 1180 O O . ALA A 1 155 ? -10.858 17.465 13.939 1.00 60.59 155 ALA A O 1
ATOM 1181 N N . THR A 1 156 ? -12.892 17.775 13.017 1.00 48.81 156 THR A N 1
ATOM 1182 C CA . THR A 1 156 ? -12.764 19.222 12.817 1.00 48.81 156 THR A CA 1
ATOM 1183 C C . THR A 1 156 ? -13.377 19.933 14.035 1.00 48.81 156 THR A C 1
ATOM 1185 O O . THR A 1 156 ? -14.544 19.673 14.322 1.00 48.81 156 THR A O 1
ATOM 1188 N N . PRO A 1 157 ? -12.622 20.750 14.796 1.00 44.88 157 PRO A N 1
ATOM 1189 C CA . PRO A 1 157 ? -13.172 21.516 15.918 1.00 44.88 157 PRO A CA 1
ATOM 1190 C C . PRO A 1 157 ? -14.145 22.612 15.469 1.00 44.88 157 PRO A C 1
ATOM 1192 O O . PRO A 1 157 ? -13.969 23.143 14.347 1.00 44.88 157 PRO A O 1
#

pLDDT: mean 72.5, std 17.08, range [43.0, 93.0]

Sequence (157 aa):
MQTPALPGATWSDLSVCVGTYRLHPAAGLFAITCLPLWSLAVLDAPEETQRWFASLVELAGEAKPVFPPAQMPLSADQYGLLVFLLSRSFEGEEQTIAALQASSIFRIAPERARALLTDLRARGLVMGVMPTTEATELVMKSPYALYVSALREVATP

Secondary structure (DSSP, 8-state):
-BPPPEEEEEPTTS-EEEE--EEETTTEEE------TT-GGGGG-HHHHHHHHHHHHHHH-SPPP-PPP--PPPPHHHHHHHHHHHHS--S-HHHHHHHHHT-SS----HHHHHHHHHHHHHTTSEETTEEPHHHHHHHHTSTTHHHHHHHHHHH--